Protein AF-X1PJ25-F1 (afdb_monomer)

Secondary structure (DSSP, 8-state):
-HHHHHHHHHHHHHHT-HHHHHHHHHHHHHHHHHHHHHHHHHHHHHHHHHHHHHTT-HHHHHHHHHHHHHHHHHHHHHHHHHHHH-HHHHTT-

Sequence (93 aa):
MTLYNIVDTIFIGHYVGSLGIAGLTIVFPIQLLSIGIGDLTGMGGASVVSRLIGAGNIPRAERAIGNAITATVVLSVILMAVGLANPDFWLRL

Mean predicted aligned error: 4.43 Å

Solvent-accessible surface area (backbone atoms only — not comparable to full-atom values): 5041 Å² total; per-residue (Å²): 107,71,67,57,55,52,52,50,50,53,52,35,42,71,78,59,26,72,65,41,51,51,50,52,62,69,46,42,65,61,51,48,53,56,47,50,53,51,47,50,33,51,56,51,32,48,53,54,29,51,55,26,48,75,68,70,36,52,77,59,21,55,52,42,51,52,50,27,52,52,50,41,54,52,52,50,52,50,50,51,52,59,51,67,74,46,49,72,62,67,76,69,110

Radius of gyration: 18.05 Å; Cα contacts (8 Å, |Δi|>4): 42; chains: 1; bounding box: 41×24×47 Å

Structure (mmCIF, N/CA/C/O backbone):
data_AF-X1PJ25-F1
#
_entry.id   AF-X1PJ25-F1
#
loop_
_atom_site.group_PDB
_atom_site.id
_atom_site.type_symbol
_atom_site.label_atom_id
_atom_site.label_alt_id
_atom_site.label_comp_id
_atom_site.label_asym_id
_atom_site.label_entity_id
_atom_site.label_seq_id
_atom_site.pdbx_PDB_ins_code
_atom_site.Cartn_x
_atom_site.Cartn_y
_atom_site.Cartn_z
_atom_site.occupancy
_atom_site.B_iso_or_equiv
_atom_site.auth_seq_id
_atom_site.auth_comp_id
_atom_site.auth_asym_id
_atom_site.auth_atom_id
_atom_site.pdbx_PDB_model_num
ATOM 1 N N . MET A 1 1 ? 5.442 9.734 -0.411 1.00 69.50 1 MET A N 1
ATOM 2 C CA . MET A 1 1 ? 5.258 9.644 -1.876 1.00 69.50 1 MET A CA 1
ATOM 3 C C . MET A 1 1 ? 6.197 10.562 -2.637 1.00 69.50 1 MET A C 1
ATOM 5 O O . MET A 1 1 ? 7.015 10.058 -3.385 1.00 69.50 1 MET A O 1
ATOM 9 N N . THR A 1 2 ? 6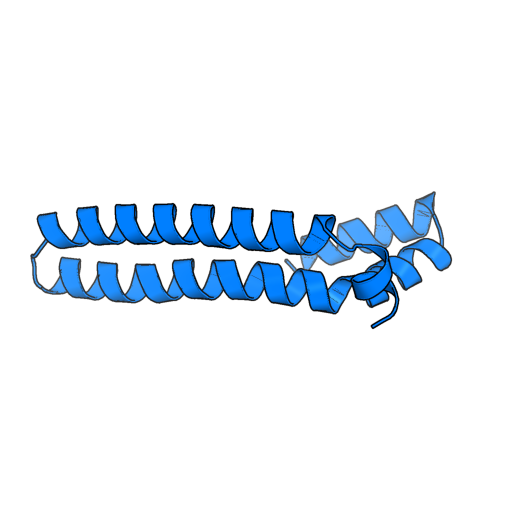.158 11.879 -2.419 1.00 81.06 2 THR A N 1
ATOM 10 C CA . THR A 1 2 ? 6.999 12.838 -3.165 1.00 81.06 2 THR A CA 1
ATOM 11 C C . THR A 1 2 ? 8.497 12.546 -3.079 1.00 81.06 2 THR A C 1
ATOM 13 O O . THR A 1 2 ? 9.148 12.462 -4.112 1.00 81.06 2 THR A O 1
ATOM 16 N N . LEU A 1 3 ? 9.036 12.302 -1.880 1.00 90.94 3 LEU A N 1
ATOM 17 C CA . LEU A 1 3 ? 10.452 11.945 -1.730 1.00 90.94 3 LEU A CA 1
ATOM 18 C C . LEU A 1 3 ? 10.795 10.607 -2.405 1.00 90.94 3 LEU A C 1
ATOM 20 O O . LEU A 1 3 ? 11.833 10.501 -3.043 1.00 90.94 3 LEU A O 1
ATOM 24 N N . TYR A 1 4 ? 9.908 9.614 -2.297 1.00 87.44 4 TYR A N 1
ATOM 25 C CA . TYR A 1 4 ? 10.104 8.290 -2.896 1.00 87.44 4 TYR A CA 1
ATOM 26 C C . TYR A 1 4 ? 10.209 8.391 -4.423 1.00 87.44 4 TYR A C 1
ATOM 28 O O . TYR A 1 4 ? 11.184 7.933 -5.001 1.00 87.44 4 TYR A O 1
ATOM 36 N N . ASN A 1 5 ? 9.286 9.122 -5.054 1.00 88.69 5 ASN A N 1
ATOM 37 C CA . ASN A 1 5 ? 9.297 9.335 -6.501 1.00 88.69 5 ASN A CA 1
ATOM 38 C C . ASN A 1 5 ? 10.530 10.125 -6.974 1.00 88.69 5 ASN A C 1
ATOM 40 O O . ASN A 1 5 ? 11.041 9.865 -8.062 1.00 88.69 5 ASN A O 1
ATOM 44 N N . ILE A 1 6 ? 11.022 11.082 -6.174 1.00 91.44 6 ILE A N 1
ATOM 45 C CA . ILE A 1 6 ? 12.259 11.818 -6.483 1.00 91.44 6 ILE A CA 1
ATOM 46 C C . ILE A 1 6 ? 13.457 10.870 -6.457 1.00 91.44 6 ILE A C 1
ATOM 48 O O . ILE A 1 6 ? 14.247 10.865 -7.398 1.00 91.44 6 ILE A O 1
ATOM 52 N N . VAL A 1 7 ? 13.580 10.061 -5.403 1.00 94.12 7 VAL A N 1
ATOM 53 C CA . VAL A 1 7 ? 14.664 9.084 -5.277 1.00 94.12 7 VAL A CA 1
ATOM 54 C C . VAL A 1 7 ? 14.602 8.075 -6.426 1.00 94.12 7 VAL A C 1
ATOM 56 O O . VAL A 1 7 ? 15.600 7.913 -7.122 1.00 94.12 7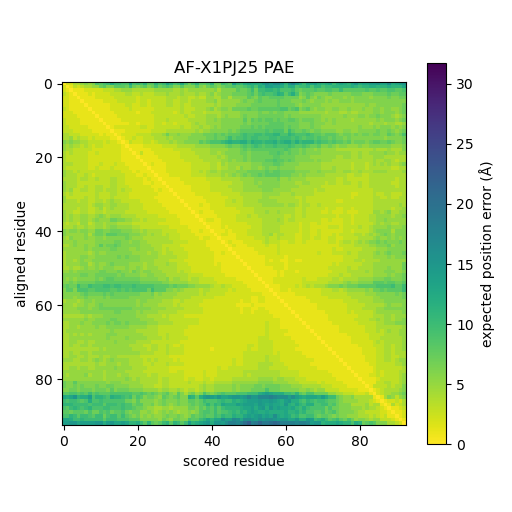 VAL A O 1
ATOM 59 N N . ASP A 1 8 ? 13.437 7.493 -6.713 1.00 90.50 8 ASP A N 1
ATOM 60 C CA . ASP A 1 8 ? 13.255 6.556 -7.829 1.00 90.50 8 ASP A CA 1
ATOM 61 C C . ASP A 1 8 ? 13.662 7.173 -9.168 1.00 90.50 8 ASP A C 1
ATOM 63 O O . ASP A 1 8 ? 14.409 6.567 -9.932 1.00 90.50 8 ASP A O 1
ATOM 67 N N . THR A 1 9 ? 13.239 8.410 -9.438 1.00 90.75 9 THR A N 1
ATOM 68 C CA . THR A 1 9 ? 13.574 9.098 -10.691 1.00 90.75 9 THR A CA 1
ATOM 69 C C . THR A 1 9 ? 15.073 9.386 -10.797 1.00 90.75 9 THR A C 1
ATOM 71 O O . THR A 1 9 ? 15.637 9.253 -11.881 1.00 90.75 9 THR A O 1
ATOM 74 N N . ILE A 1 10 ? 15.744 9.739 -9.692 1.00 94.06 10 ILE A N 1
ATOM 75 C CA . ILE A 1 10 ? 17.203 9.938 -9.664 1.00 94.06 10 ILE A CA 1
ATOM 76 C C . ILE A 1 10 ? 17.927 8.625 -9.971 1.00 94.06 10 ILE A C 1
ATOM 78 O O . ILE A 1 10 ? 18.803 8.599 -10.833 1.00 94.06 10 ILE A O 1
ATOM 82 N N . PHE A 1 11 ? 17.559 7.532 -9.299 1.00 95.31 11 PHE A N 1
ATOM 83 C CA . PHE A 1 11 ? 18.195 6.231 -9.508 1.00 95.31 11 PHE A CA 1
ATOM 84 C C . PHE A 1 11 ? 17.933 5.704 -10.923 1.00 95.31 11 PHE A C 1
ATOM 86 O O . PHE A 1 11 ? 18.869 5.346 -11.634 1.00 95.31 11 PHE A O 1
ATOM 93 N N . ILE A 1 12 ? 16.684 5.714 -11.380 1.00 93.94 12 ILE A N 1
ATOM 94 C CA . ILE A 1 12 ? 16.318 5.231 -12.716 1.00 93.94 12 ILE A CA 1
ATOM 95 C C . ILE A 1 12 ? 16.941 6.116 -13.799 1.00 93.94 12 ILE A C 1
ATOM 97 O O . ILE A 1 12 ? 17.484 5.603 -14.776 1.00 93.94 12 ILE A O 1
ATOM 101 N N . GLY A 1 13 ? 16.955 7.434 -13.604 1.00 94.06 13 GLY A N 1
ATOM 102 C CA . GLY A 1 13 ? 17.639 8.364 -14.496 1.00 94.06 13 GLY A CA 1
ATOM 103 C C . GLY A 1 13 ? 19.149 8.128 -14.568 1.00 94.06 13 GLY A C 1
ATOM 104 O O . GLY A 1 13 ? 19.726 8.259 -15.643 1.00 94.06 13 GLY A O 1
ATOM 105 N N . HIS A 1 14 ? 19.784 7.735 -13.461 1.00 94.81 14 HIS A N 1
ATOM 106 C CA . HIS A 1 14 ? 21.219 7.458 -13.420 1.00 94.81 14 HIS A CA 1
ATOM 107 C C . HIS A 1 14 ? 21.594 6.101 -14.041 1.00 94.81 14 HIS A C 1
ATOM 109 O O . HIS A 1 14 ? 22.576 6.024 -14.773 1.00 94.81 14 HIS A O 1
ATOM 115 N N . TYR A 1 15 ? 20.824 5.039 -13.771 1.00 94.44 15 TYR A N 1
ATOM 116 C CA . TYR A 1 15 ? 21.169 3.666 -14.178 1.00 94.44 15 TYR A CA 1
ATOM 117 C C . TYR A 1 15 ? 20.522 3.204 -15.492 1.00 94.44 15 TYR A C 1
ATOM 119 O O . TYR A 1 15 ? 21.076 2.342 -16.169 1.00 94.44 15 TYR A O 1
ATOM 127 N N . VAL A 1 16 ? 19.359 3.749 -15.861 1.00 94.44 16 VAL A N 1
ATOM 128 C CA . VAL A 1 16 ? 18.604 3.370 -17.074 1.00 94.44 16 VAL A CA 1
ATOM 129 C C . VAL A 1 16 ? 18.538 4.526 -18.078 1.00 94.44 16 VAL A C 1
ATOM 131 O O . VAL A 1 16 ? 18.468 4.303 -19.286 1.00 94.44 16 VAL A O 1
ATOM 134 N N . GLY A 1 17 ? 18.580 5.771 -17.601 1.00 93.00 17 GLY A N 1
ATOM 135 C CA . GLY A 1 17 ? 18.514 6.962 -18.444 1.00 93.00 17 GLY A CA 1
ATOM 136 C C . GLY A 1 17 ? 17.087 7.342 -18.844 1.00 93.00 17 GLY A C 1
ATOM 137 O O . GLY A 1 17 ? 16.104 6.965 -18.200 1.00 93.00 17 GLY A O 1
ATOM 138 N N . SER A 1 18 ? 16.961 8.111 -19.928 1.00 92.56 18 SER A N 1
ATOM 139 C CA . SER A 1 18 ? 15.686 8.694 -20.374 1.00 92.56 18 SER A CA 1
ATOM 140 C C . SER A 1 18 ? 14.606 7.655 -20.691 1.00 92.56 18 SER A C 1
ATOM 142 O O . SER A 1 18 ? 13.430 7.913 -20.443 1.00 92.56 18 SER A O 1
ATOM 144 N N . LEU A 1 19 ? 14.990 6.469 -21.176 1.00 93.12 19 LEU A N 1
ATOM 145 C CA . LEU A 1 19 ? 14.057 5.377 -21.469 1.00 93.12 19 LEU A CA 1
ATOM 146 C C . LEU A 1 19 ? 13.371 4.853 -20.195 1.00 93.12 19 LEU A C 1
ATOM 148 O O . LEU A 1 19 ? 12.173 4.582 -20.201 1.00 93.12 19 LEU A O 1
ATOM 152 N N . GLY A 1 20 ? 14.114 4.759 -19.088 1.00 90.69 20 GLY A N 1
ATOM 153 C CA . GLY A 1 20 ? 13.567 4.335 -17.799 1.00 90.69 20 GLY A CA 1
ATOM 154 C C . GLY A 1 20 ? 12.592 5.361 -17.226 1.00 90.69 20 GLY A C 1
ATOM 155 O O . GLY A 1 20 ? 11.519 4.999 -16.749 1.00 90.69 20 GLY A O 1
ATOM 156 N N . ILE A 1 21 ? 12.925 6.650 -17.350 1.0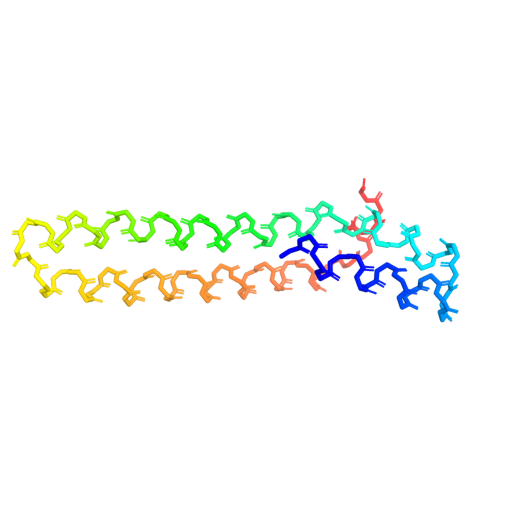0 92.56 21 ILE A N 1
ATOM 157 C CA . ILE A 1 21 ? 12.032 7.741 -16.935 1.00 92.56 21 ILE A CA 1
ATOM 158 C C . ILE A 1 21 ? 10.747 7.741 -17.778 1.00 92.56 21 ILE A C 1
ATOM 160 O O . ILE A 1 21 ? 9.660 7.892 -17.225 1.00 92.56 21 ILE A O 1
ATOM 164 N N . ALA A 1 22 ? 10.840 7.506 -19.091 1.00 90.94 22 ALA A N 1
ATOM 165 C CA . ALA A 1 22 ? 9.661 7.374 -19.948 1.00 90.94 22 ALA A CA 1
ATOM 166 C C . ALA A 1 22 ? 8.757 6.206 -19.506 1.00 90.94 22 ALA A C 1
ATOM 168 O O . ALA A 1 22 ? 7.538 6.360 -19.443 1.00 90.94 22 ALA A O 1
ATOM 169 N N . GLY A 1 23 ? 9.349 5.070 -19.121 1.00 89.81 23 GLY A N 1
ATOM 170 C CA . GLY A 1 23 ? 8.618 3.935 -18.551 1.00 89.81 23 GLY A CA 1
ATOM 171 C C . GLY A 1 23 ? 7.868 4.281 -17.259 1.00 89.81 23 GLY A C 1
ATOM 172 O O . GLY A 1 23 ? 6.710 3.895 -17.108 1.00 89.81 23 GLY A O 1
ATOM 173 N N . LEU A 1 24 ? 8.476 5.066 -16.360 1.00 90.31 24 LEU A N 1
ATOM 174 C CA . LEU A 1 24 ? 7.805 5.543 -15.141 1.00 90.31 24 LEU A CA 1
ATOM 175 C C . LEU A 1 24 ? 6.545 6.351 -15.462 1.00 90.31 24 LEU A C 1
ATOM 177 O O . LEU A 1 24 ? 5.517 6.167 -14.814 1.00 90.31 24 LEU A O 1
ATOM 181 N N . THR A 1 25 ? 6.604 7.226 -16.470 1.00 88.25 25 THR A N 1
ATOM 182 C CA . THR A 1 25 ? 5.449 8.033 -16.883 1.00 88.25 25 THR A CA 1
ATOM 183 C C . THR A 1 25 ? 4.313 7.170 -17.433 1.00 88.25 25 THR A C 1
ATOM 185 O O . THR A 1 25 ? 3.158 7.432 -17.109 1.00 88.25 25 THR A O 1
ATOM 188 N N . ILE A 1 26 ? 4.626 6.124 -18.207 1.00 89.56 26 ILE A N 1
ATOM 189 C CA . ILE A 1 26 ? 3.624 5.195 -18.760 1.00 89.56 26 ILE A CA 1
ATOM 190 C C . ILE A 1 26 ? 2.928 4.405 -17.643 1.00 89.56 26 ILE A C 1
ATOM 192 O O . ILE A 1 26 ? 1.715 4.235 -17.667 1.00 89.56 26 ILE A O 1
ATOM 196 N N . VAL A 1 27 ? 3.673 3.949 -16.633 1.00 87.88 27 VAL A N 1
ATOM 197 C CA . VAL A 1 27 ? 3.118 3.138 -15.531 1.00 87.88 27 VAL A CA 1
ATOM 198 C C . VAL A 1 27 ? 2.390 3.991 -14.480 1.00 87.88 27 VAL A C 1
ATOM 200 O O . VAL A 1 27 ? 1.583 3.475 -13.703 1.00 87.88 27 VAL A O 1
ATOM 203 N N . PHE A 1 28 ? 2.613 5.305 -14.460 1.00 88.44 28 PHE A N 1
ATOM 204 C CA . PHE A 1 28 ? 2.073 6.208 -13.442 1.00 88.44 28 PHE A CA 1
ATOM 205 C C . PHE A 1 28 ? 0.544 6.116 -13.226 1.00 88.44 28 PHE A C 1
ATOM 207 O O . PHE A 1 28 ? 0.123 6.061 -12.068 1.00 88.44 28 PHE A O 1
ATOM 214 N N . PRO A 1 29 ? -0.319 6.020 -14.261 1.00 87.62 29 PRO A N 1
ATOM 215 C CA . PRO A 1 29 ? -1.764 5.855 -14.066 1.00 87.62 29 PRO A CA 1
ATOM 216 C C . PRO A 1 29 ? -2.132 4.557 -13.331 1.00 87.62 29 PRO A C 1
ATOM 218 O O . PRO A 1 29 ? -3.018 4.550 -12.477 1.00 87.62 29 PRO A O 1
ATOM 221 N N . ILE A 1 30 ? -1.417 3.464 -13.608 1.00 87.38 30 ILE A N 1
ATOM 222 C CA . ILE A 1 30 ? -1.608 2.166 -12.941 1.00 87.38 30 ILE A CA 1
ATOM 223 C C . ILE A 1 30 ? -1.176 2.263 -11.470 1.00 87.38 30 ILE A C 1
ATOM 225 O O . ILE A 1 30 ? -1.840 1.736 -10.570 1.00 87.38 30 ILE A O 1
ATOM 229 N N . GLN A 1 31 ? -0.094 2.997 -11.203 1.00 88.25 31 GLN A N 1
ATOM 230 C CA . GLN A 1 31 ? 0.341 3.288 -9.841 1.00 88.25 31 GLN A CA 1
ATOM 231 C C . GLN A 1 31 ? -0.708 4.114 -9.078 1.00 88.25 31 GLN A C 1
ATOM 233 O O . GLN A 1 31 ? -1.017 3.792 -7.931 1.00 88.25 31 GLN A O 1
ATOM 238 N N . LEU A 1 32 ? -1.316 5.123 -9.715 1.00 90.38 32 LEU A N 1
ATOM 239 C CA . LEU A 1 32 ? -2.395 5.922 -9.122 1.00 90.38 32 LEU A CA 1
ATOM 240 C C . LEU A 1 32 ? -3.634 5.088 -8.789 1.00 90.38 32 LEU A C 1
ATOM 242 O O . LEU A 1 32 ? -4.211 5.275 -7.722 1.00 90.38 32 LEU A O 1
ATOM 246 N N . LEU A 1 33 ? -4.024 4.143 -9.650 1.00 88.62 33 LEU A N 1
ATOM 247 C CA . LEU A 1 33 ? -5.120 3.212 -9.353 1.00 88.62 33 LEU A CA 1
ATOM 248 C C . LEU A 1 33 ? -4.823 2.361 -8.114 1.00 88.62 33 LEU A C 1
ATOM 250 O O . LEU A 1 33 ? -5.687 2.182 -7.255 1.00 88.62 33 LEU A O 1
ATOM 254 N N . SER A 1 34 ? -3.583 1.882 -8.003 1.00 89.00 34 SER A N 1
ATOM 255 C CA . SER A 1 34 ? -3.133 1.086 -6.858 1.00 89.00 34 SER A CA 1
ATOM 256 C C . SER A 1 34 ? -3.190 1.892 -5.556 1.00 89.00 34 SER A C 1
ATOM 258 O O . SER A 1 34 ? -3.686 1.405 -4.541 1.00 89.00 34 SER A O 1
ATOM 260 N N . ILE A 1 35 ? -2.742 3.151 -5.599 1.00 91.06 35 ILE A N 1
ATOM 261 C CA . ILE A 1 35 ? -2.829 4.087 -4.470 1.00 91.06 35 ILE A CA 1
ATOM 262 C C . ILE A 1 35 ? -4.294 4.366 -4.118 1.00 91.06 35 ILE A C 1
ATOM 264 O O . ILE A 1 35 ? -4.666 4.267 -2.954 1.00 91.06 35 ILE A O 1
ATOM 268 N N . GLY A 1 36 ? -5.139 4.638 -5.115 1.00 92.94 36 GLY A N 1
ATOM 269 C CA . GLY A 1 36 ? -6.551 4.961 -4.915 1.00 92.94 36 GLY A CA 1
ATOM 270 C C . GLY A 1 36 ? -7.332 3.862 -4.192 1.00 92.94 36 GLY A C 1
ATOM 271 O O . GLY A 1 36 ? -8.181 4.161 -3.357 1.00 92.94 36 GLY A O 1
ATOM 272 N N . ILE A 1 37 ? -7.021 2.589 -4.452 1.00 90.31 37 ILE A N 1
ATOM 273 C CA . ILE A 1 37 ? -7.625 1.461 -3.728 1.00 90.31 37 ILE A CA 1
ATOM 274 C C . ILE A 1 37 ? -7.197 1.455 -2.256 1.00 90.31 37 ILE A C 1
ATOM 276 O O . ILE A 1 37 ? -8.047 1.295 -1.378 1.00 90.31 37 ILE A O 1
ATOM 280 N N . GLY A 1 38 ? -5.904 1.656 -1.984 1.00 90.62 38 GLY A N 1
ATOM 281 C CA . GLY A 1 38 ? -5.388 1.744 -0.616 1.00 90.62 38 GLY A CA 1
ATOM 282 C C . GLY A 1 38 ? -5.967 2.935 0.151 1.00 90.62 38 GLY A C 1
ATOM 283 O O . GLY A 1 38 ? -6.335 2.806 1.317 1.00 90.62 38 GLY A O 1
ATOM 284 N N . ASP A 1 39 ? -6.124 4.072 -0.519 1.00 93.38 39 ASP A N 1
ATOM 285 C CA . ASP A 1 39 ? -6.745 5.273 0.033 1.00 93.38 39 ASP A CA 1
ATOM 286 C C . ASP A 1 39 ? -8.235 5.059 0.323 1.00 93.38 39 ASP A C 1
ATOM 288 O O . ASP A 1 39 ? -8.726 5.450 1.384 1.00 93.38 39 ASP A O 1
ATOM 292 N N . LEU A 1 40 ? -8.956 4.385 -0.578 1.00 93.19 40 LEU A N 1
ATOM 293 C CA . LEU A 1 40 ? -10.374 4.070 -0.417 1.00 93.19 40 LEU A CA 1
ATOM 294 C C . LEU A 1 40 ? -10.625 3.218 0.830 1.00 93.19 40 LEU A C 1
ATOM 296 O O . LEU A 1 40 ? -11.501 3.546 1.635 1.00 93.19 40 LEU A O 1
ATOM 300 N N . THR A 1 41 ? -9.860 2.144 1.025 1.00 93.94 41 THR A N 1
ATOM 301 C CA . THR A 1 41 ? -10.035 1.272 2.192 1.00 93.94 41 THR A CA 1
ATOM 302 C C . THR A 1 41 ? -9.425 1.867 3.457 1.00 93.94 41 THR A C 1
ATOM 304 O O . THR A 1 41 ? -10.024 1.754 4.527 1.00 93.94 41 THR A O 1
ATOM 307 N N . GLY A 1 42 ? -8.277 2.538 3.351 1.00 93.25 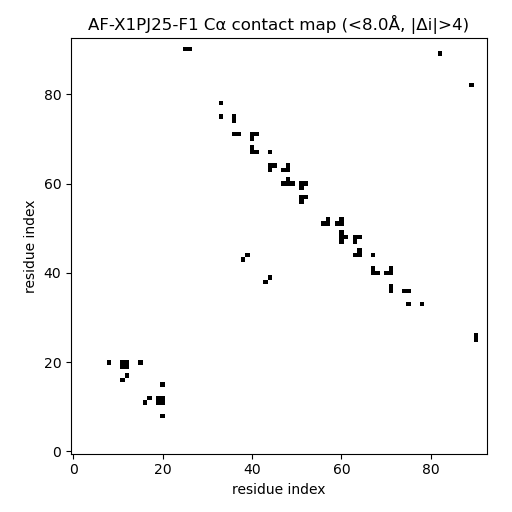42 GLY A N 1
ATOM 308 C CA . GLY A 1 42 ? -7.577 3.174 4.463 1.00 93.25 42 GLY A CA 1
ATOM 309 C C . GLY A 1 42 ? -8.347 4.362 5.032 1.00 93.25 42 GLY A C 1
ATOM 310 O O . GLY A 1 42 ? -8.750 4.333 6.195 1.00 93.25 42 GLY A O 1
ATOM 311 N N . MET A 1 43 ? -8.608 5.392 4.221 1.00 94.75 43 MET A N 1
ATOM 312 C CA . MET A 1 43 ? -9.336 6.584 4.672 1.00 94.75 43 MET A CA 1
ATOM 313 C C . MET A 1 43 ? -10.814 6.283 4.937 1.00 94.75 43 MET A C 1
ATOM 315 O O . MET A 1 43 ? -11.362 6.719 5.954 1.00 94.75 43 MET A O 1
ATOM 319 N N . GLY A 1 44 ? -11.460 5.494 4.071 1.00 94.12 44 GLY A N 1
ATOM 320 C CA . GLY A 1 44 ? -12.848 5.072 4.269 1.00 94.12 44 GLY A CA 1
ATOM 321 C C . GLY A 1 44 ? -13.020 4.230 5.536 1.00 94.12 44 GLY A C 1
ATOM 322 O O . GLY A 1 44 ? -13.907 4.497 6.351 1.00 94.12 44 GLY A O 1
ATOM 323 N N . GLY A 1 45 ? -12.127 3.261 5.754 1.00 94.88 45 GLY A N 1
ATOM 324 C CA . GLY A 1 45 ? -12.101 2.433 6.958 1.00 94.88 45 GLY A CA 1
ATOM 325 C C . GLY A 1 45 ? -11.838 3.254 8.218 1.00 94.88 45 GLY A C 1
ATOM 326 O O . GLY A 1 45 ? -12.590 3.142 9.187 1.00 94.88 45 GLY A O 1
ATOM 327 N N . ALA A 1 46 ? -10.844 4.145 8.190 1.00 95.12 46 ALA A N 1
ATOM 328 C CA . ALA A 1 46 ? -10.527 5.028 9.311 1.00 95.12 46 ALA A CA 1
ATOM 329 C C . ALA A 1 46 ? -11.715 5.921 9.709 1.00 95.12 46 ALA A C 1
ATOM 331 O O . ALA A 1 46 ? -11.982 6.088 10.900 1.00 95.12 46 ALA A O 1
ATOM 332 N N . SER A 1 47 ? -12.478 6.436 8.738 1.00 96.56 47 SER A N 1
ATOM 333 C CA . SER A 1 47 ? -13.695 7.219 8.998 1.00 96.56 47 SER A CA 1
ATOM 334 C C . SER A 1 47 ? -14.758 6.412 9.757 1.00 96.56 47 SER A C 1
ATOM 336 O O . SER A 1 47 ? -15.320 6.877 10.756 1.00 96.56 47 SER A O 1
ATOM 338 N N . VAL A 1 48 ? -15.011 5.169 9.333 1.00 96.50 48 VAL A N 1
ATOM 339 C CA . VAL A 1 48 ? -15.970 4.275 10.002 1.00 96.50 48 VAL A CA 1
ATOM 340 C C . VAL A 1 48 ? -15.502 3.927 11.415 1.00 96.50 48 VAL A C 1
ATOM 342 O O . VAL A 1 48 ? -16.294 4.004 12.355 1.00 96.50 48 VAL A O 1
ATOM 345 N N . VAL A 1 49 ? -14.222 3.591 11.578 1.00 97.19 49 VAL A N 1
ATOM 346 C CA . VAL A 1 49 ? -13.620 3.265 12.877 1.00 97.19 49 VAL A CA 1
ATOM 347 C C . VAL A 1 49 ? -13.700 4.460 13.827 1.00 97.19 49 VAL A C 1
ATOM 349 O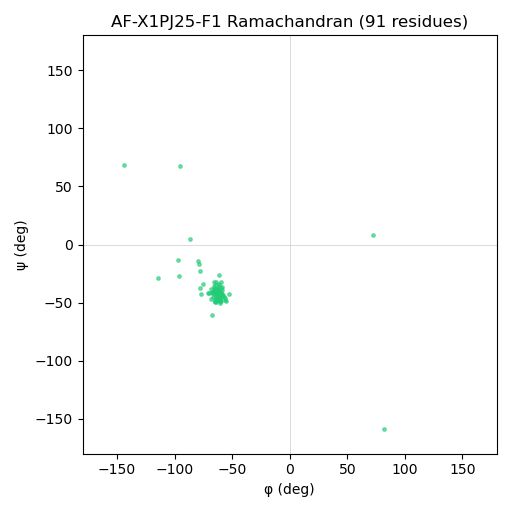 O . VAL A 1 49 ? -14.161 4.302 14.955 1.00 97.19 49 VAL A O 1
ATOM 352 N N . SER A 1 50 ? -13.352 5.664 13.363 1.00 97.50 50 SER A N 1
ATOM 353 C CA . SER A 1 50 ? -13.424 6.900 14.153 1.00 97.50 50 SER A CA 1
ATOM 354 C C . SER A 1 50 ? -14.839 7.160 14.680 1.00 97.50 50 SER A C 1
ATOM 356 O O . SER A 1 50 ? -15.023 7.406 15.873 1.00 97.50 50 SER A O 1
ATOM 358 N N . ARG A 1 51 ? -15.862 7.001 13.828 1.00 97.88 51 ARG A N 1
ATOM 359 C CA . ARG A 1 51 ? -17.269 7.135 14.236 1.00 97.88 51 ARG A CA 1
ATOM 360 C C . ARG A 1 51 ? -17.701 6.090 15.266 1.00 97.88 51 ARG A C 1
ATOM 362 O O . ARG A 1 51 ? -18.472 6.413 16.165 1.00 97.88 51 ARG A O 1
ATOM 369 N N . LEU A 1 52 ? -17.238 4.846 15.140 1.00 97.88 52 LEU A N 1
ATOM 370 C CA . LEU A 1 52 ? -17.588 3.765 16.069 1.00 97.88 52 LEU A CA 1
ATOM 371 C C . LEU A 1 52 ? -16.929 3.949 17.437 1.00 97.88 52 LEU A C 1
ATOM 373 O O . LEU A 1 52 ? -17.598 3.770 18.454 1.00 97.88 52 LEU A O 1
ATOM 377 N N . ILE A 1 53 ? -15.660 4.363 17.459 1.00 97.50 53 ILE A N 1
ATOM 378 C CA . ILE A 1 53 ? -14.947 4.709 18.694 1.00 97.50 53 ILE A CA 1
ATOM 379 C C . ILE A 1 53 ? -15.617 5.912 19.366 1.00 97.50 53 ILE A C 1
ATOM 381 O O . ILE A 1 53 ? -15.914 5.850 20.556 1.00 97.50 53 ILE A O 1
ATOM 385 N N . GLY A 1 54 ? -15.933 6.969 18.607 1.00 97.56 54 GLY A N 1
ATOM 386 C CA . GLY A 1 54 ? -16.628 8.153 19.124 1.00 97.56 54 GLY A CA 1
ATOM 387 C C . GLY A 1 54 ? -18.024 7.858 19.690 1.00 97.56 54 GLY A C 1
ATOM 388 O O . GLY A 1 54 ? -18.480 8.554 20.590 1.00 97.56 54 GLY A O 1
ATOM 389 N N . ALA A 1 55 ? -18.682 6.795 19.218 1.00 97.25 55 ALA A N 1
ATOM 390 C CA . ALA A 1 55 ? -19.952 6.302 19.753 1.00 97.25 55 ALA A CA 1
ATOM 391 C C . ALA A 1 55 ? -19.793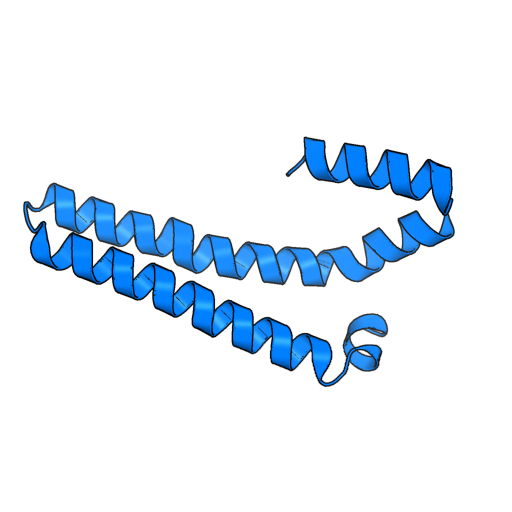 5.315 20.935 1.00 97.25 55 ALA A C 1
ATOM 393 O O . ALA A 1 55 ? -20.780 4.718 21.364 1.00 97.25 55 ALA A O 1
ATOM 394 N N . GLY A 1 56 ? -18.569 5.080 21.427 1.00 97.25 56 GLY A N 1
ATOM 395 C CA . GLY A 1 56 ? -18.268 4.122 22.499 1.00 97.25 56 GLY A CA 1
ATOM 396 C C . GLY A 1 56 ? -18.370 2.647 22.090 1.00 97.25 56 GLY A C 1
ATOM 397 O O . GLY A 1 56 ? -18.291 1.759 22.937 1.00 97.25 56 GLY A O 1
ATOM 398 N N . ASN A 1 57 ? -18.542 2.346 20.799 1.00 97.62 57 ASN A N 1
ATOM 399 C CA . ASN A 1 57 ? -18.773 0.990 20.302 1.00 97.62 57 ASN A CA 1
ATOM 400 C C . ASN A 1 57 ? -17.473 0.321 19.832 1.00 97.62 57 ASN A C 1
ATOM 402 O O . ASN A 1 57 ? -17.276 0.043 18.645 1.00 97.62 57 ASN A O 1
ATOM 406 N N . ILE A 1 58 ? -16.589 0.047 20.792 1.00 96.69 58 ILE A N 1
ATOM 407 C CA . ILE A 1 58 ? -15.277 -0.569 20.553 1.00 96.69 58 ILE A CA 1
ATOM 408 C C . ILE A 1 58 ? -15.373 -1.940 19.855 1.00 96.69 58 ILE A C 1
ATOM 410 O O . ILE A 1 58 ? -14.669 -2.129 18.863 1.00 96.69 58 ILE A O 1
ATOM 414 N N . PRO A 1 59 ? -16.289 -2.862 20.228 1.00 97.56 59 PRO A N 1
ATOM 415 C CA . PRO A 1 59 ? -16.363 -4.169 19.570 1.00 97.56 59 PRO A CA 1
ATOM 416 C C . PRO A 1 59 ? -16.690 -4.082 18.074 1.00 97.56 59 PRO A C 1
ATOM 418 O O . PRO A 1 59 ? -16.218 -4.888 17.271 1.00 97.56 59 PRO A O 1
ATOM 421 N N . ARG A 1 60 ? -17.512 -3.105 17.660 1.00 96.94 60 ARG A N 1
ATOM 422 C CA . ARG A 1 60 ? -17.764 -2.869 16.231 1.00 96.94 60 ARG A CA 1
ATOM 423 C C . ARG A 1 60 ? -16.589 -2.176 15.552 1.00 96.94 60 ARG A C 1
ATOM 425 O O . ARG A 1 60 ? -16.355 -2.459 14.380 1.00 96.94 60 ARG A O 1
ATOM 432 N N . ALA A 1 61 ? -15.868 -1.298 16.250 1.00 97.31 61 ALA A N 1
ATOM 433 C CA . ALA A 1 61 ? -14.677 -0.646 15.714 1.00 97.31 61 ALA A CA 1
ATOM 434 C C . ALA A 1 61 ? -13.588 -1.672 15.357 1.00 97.31 61 ALA A C 1
ATOM 436 O O . ALA A 1 61 ? -13.061 -1.632 14.249 1.00 97.31 61 ALA A O 1
ATOM 437 N N . GLU A 1 62 ? -13.329 -2.652 16.227 1.00 96.81 62 GLU A N 1
ATOM 438 C CA . GLU A 1 62 ? -12.370 -3.738 15.965 1.00 96.81 62 GLU A CA 1
ATOM 439 C C . GLU A 1 62 ? -12.762 -4.576 14.742 1.00 96.81 62 GLU A C 1
ATOM 441 O O . GLU A 1 62 ? -11.938 -4.837 13.863 1.00 96.81 62 GLU A O 1
AT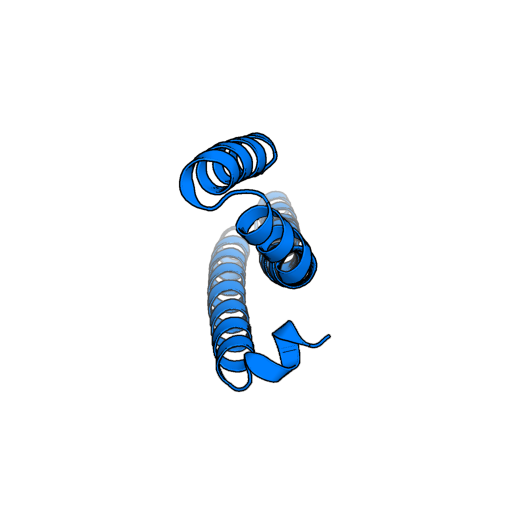OM 446 N N . ARG A 1 63 ? -14.048 -4.934 14.624 1.00 97.31 63 ARG A N 1
ATOM 447 C CA . ARG A 1 63 ? -14.565 -5.634 13.436 1.00 97.31 63 ARG A CA 1
ATOM 448 C C . ARG A 1 63 ? -14.420 -4.797 12.167 1.00 97.31 63 ARG A C 1
ATOM 450 O O . ARG A 1 63 ? -14.101 -5.344 11.116 1.00 97.31 63 ARG A O 1
ATOM 457 N N . ALA A 1 64 ? -14.644 -3.486 12.247 1.00 96.25 64 ALA A N 1
ATOM 458 C CA . ALA A 1 64 ? -14.487 -2.586 11.109 1.00 96.25 64 ALA A CA 1
ATOM 459 C C . ALA A 1 64 ? -13.024 -2.494 10.645 1.00 96.25 64 ALA A C 1
ATOM 461 O O . ALA A 1 64 ? -12.785 -2.520 9.441 1.00 96.25 64 ALA A O 1
ATOM 462 N N . ILE A 1 65 ? -12.058 -2.464 11.573 1.00 95.88 65 ILE A N 1
ATOM 463 C CA . ILE A 1 65 ? -10.623 -2.532 11.248 1.00 95.88 65 ILE A CA 1
ATOM 464 C C . ILE A 1 65 ? -10.307 -3.841 10.522 1.00 95.88 65 ILE A C 1
ATOM 466 O O . ILE A 1 65 ? -9.716 -3.814 9.444 1.00 95.88 65 ILE A O 1
ATOM 470 N N . GLY A 1 66 ? -10.742 -4.978 11.078 1.00 95.94 66 GLY A N 1
ATOM 471 C CA . GLY A 1 66 ? -10.539 -6.291 10.460 1.00 95.94 66 GLY A CA 1
ATOM 472 C C . GLY A 1 66 ? -11.098 -6.342 9.037 1.00 95.94 66 GLY A C 1
ATOM 473 O O . GLY A 1 66 ? -10.380 -6.683 8.101 1.00 95.94 66 GLY A O 1
ATOM 474 N N . ASN A 1 67 ? -12.342 -5.892 8.855 1.00 95.69 67 ASN A N 1
ATOM 475 C CA . ASN A 1 67 ? 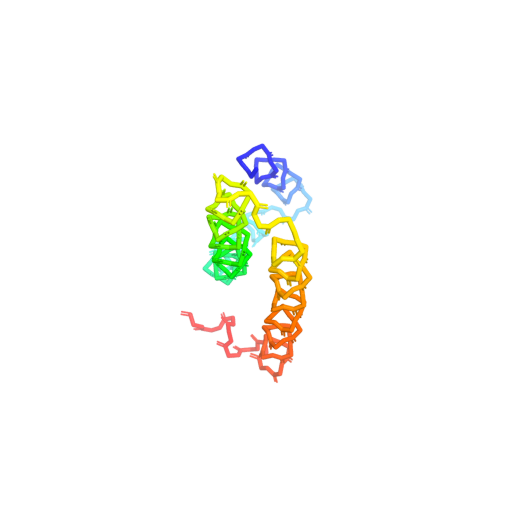-12.982 -5.827 7.544 1.00 95.69 67 ASN A CA 1
ATOM 476 C C . ASN A 1 67 ? -12.239 -4.906 6.568 1.00 95.69 67 ASN A C 1
ATOM 478 O O . ASN A 1 67 ? -12.101 -5.260 5.401 1.00 95.69 67 ASN A O 1
ATOM 482 N N . ALA A 1 68 ? -11.752 -3.746 7.019 1.00 94.56 68 ALA A N 1
ATOM 483 C CA . ALA A 1 68 ? -11.004 -2.819 6.172 1.00 94.56 68 ALA A CA 1
ATOM 484 C C . ALA A 1 68 ? -9.677 -3.434 5.694 1.00 94.56 68 ALA A C 1
ATOM 486 O O . ALA A 1 68 ? -9.342 -3.338 4.512 1.00 94.56 68 ALA A O 1
ATOM 487 N N . ILE A 1 69 ? -8.954 -4.129 6.579 1.00 95.12 69 ILE A N 1
ATOM 488 C CA . ILE A 1 69 ? -7.715 -4.837 6.227 1.00 95.12 69 ILE A CA 1
ATOM 489 C C . ILE A 1 69 ? -8.015 -5.972 5.245 1.00 95.12 69 ILE A C 1
ATOM 491 O O . ILE A 1 69 ? -7.379 -6.053 4.195 1.00 95.12 69 ILE A O 1
ATOM 495 N N . THR A 1 70 ? -9.012 -6.816 5.531 1.00 96.00 70 THR A N 1
ATOM 496 C CA . THR A 1 70 ? -9.408 -7.907 4.629 1.00 96.00 70 THR A CA 1
ATOM 497 C C . THR A 1 70 ? -9.833 -7.378 3.261 1.00 96.00 70 THR A C 1
ATOM 499 O O . THR A 1 70 ? -9.378 -7.899 2.247 1.00 96.00 70 THR A O 1
ATOM 502 N N . ALA A 1 71 ? -10.638 -6.313 3.210 1.00 95.25 71 ALA A N 1
ATOM 503 C CA . ALA A 1 71 ? -11.037 -5.675 1.959 1.00 95.25 71 ALA A CA 1
ATOM 504 C C . ALA A 1 71 ? -9.824 -5.153 1.179 1.00 95.25 71 ALA A C 1
ATOM 506 O O . ALA A 1 71 ? -9.738 -5.368 -0.025 1.00 95.25 71 ALA A O 1
ATOM 507 N N . THR A 1 72 ? -8.858 -4.535 1.866 1.00 94.69 72 THR A N 1
ATOM 508 C CA . THR A 1 72 ? -7.614 -4.056 1.244 1.00 94.69 72 THR A CA 1
ATOM 509 C C . THR A 1 72 ? -6.836 -5.208 0.619 1.00 94.69 72 THR A C 1
ATOM 511 O O . THR A 1 72 ? -6.457 -5.130 -0.543 1.00 94.69 72 THR A O 1
ATOM 514 N N . VAL A 1 73 ? -6.632 -6.304 1.355 1.00 95.12 73 VAL A N 1
ATOM 515 C CA . VAL A 1 73 ? -5.906 -7.478 0.848 1.00 95.12 73 VAL A CA 1
ATOM 516 C C . VAL A 1 73 ? -6.624 -8.089 -0.354 1.00 95.12 73 VAL A C 1
ATOM 518 O O . VAL A 1 73 ? -5.988 -8.359 -1.369 1.00 95.12 73 VAL A O 1
ATOM 521 N N . VAL A 1 74 ? -7.945 -8.267 -0.275 1.00 96.50 74 VAL A N 1
ATOM 522 C CA . VAL A 1 74 ? -8.743 -8.839 -1.368 1.00 96.50 74 VAL A CA 1
ATOM 523 C C . VAL A 1 74 ? -8.669 -7.963 -2.619 1.00 96.50 74 VAL A C 1
ATOM 525 O O . VAL A 1 74 ? -8.390 -8.478 -3.700 1.00 96.50 74 VAL A O 1
ATOM 528 N N . LEU A 1 75 ? -8.860 -6.648 -2.487 1.00 94.88 75 LEU A N 1
ATOM 529 C CA . LEU A 1 75 ? -8.791 -5.724 -3.621 1.00 94.88 75 LEU A CA 1
ATOM 530 C C . LEU A 1 75 ? -7.386 -5.671 -4.229 1.00 94.88 75 LEU A C 1
ATOM 532 O O . LEU A 1 75 ? -7.261 -5.692 -5.451 1.00 94.88 75 LEU A O 1
ATOM 536 N N . SER A 1 76 ? -6.336 -5.681 -3.405 1.00 92.94 76 SER A N 1
ATOM 537 C CA . SER A 1 76 ? -4.948 -5.729 -3.876 1.00 92.94 76 SER A CA 1
ATOM 538 C C . SER A 1 76 ? -4.634 -7.020 -4.634 1.00 92.94 76 SER A C 1
ATOM 540 O O . SER A 1 76 ? -3.992 -6.973 -5.680 1.00 92.94 76 SER A O 1
ATOM 542 N N . VAL A 1 77 ? -5.114 -8.173 -4.157 1.00 94.69 77 VAL A N 1
ATOM 543 C CA . VAL A 1 77 ? -4.942 -9.458 -4.856 1.00 94.69 77 VAL A CA 1
ATOM 544 C C . VAL A 1 77 ? -5.689 -9.463 -6.189 1.00 94.69 77 VAL A C 1
ATOM 546 O O . VAL A 1 77 ? -5.136 -9.919 -7.187 1.00 94.69 77 VAL A O 1
ATOM 549 N N . ILE A 1 78 ? -6.912 -8.925 -6.234 1.00 93.88 78 ILE A N 1
ATOM 550 C CA . ILE A 1 78 ? -7.677 -8.789 -7.481 1.00 93.88 78 ILE A CA 1
ATOM 551 C C . ILE A 1 78 ? -6.930 -7.885 -8.462 1.00 93.88 78 ILE A C 1
ATOM 553 O O . ILE A 1 78 ? -6.752 -8.263 -9.618 1.00 93.88 78 ILE A O 1
ATOM 557 N N . LEU A 1 79 ? -6.450 -6.725 -8.007 1.00 90.69 79 LEU A N 1
ATOM 558 C CA . LEU A 1 79 ? -5.706 -5.790 -8.846 1.00 90.69 79 LEU A CA 1
ATOM 559 C C . LEU A 1 79 ? -4.428 -6.429 -9.397 1.00 90.69 79 LEU A C 1
ATOM 561 O O . LEU A 1 79 ? -4.153 -6.318 -10.589 1.00 90.69 79 LEU A O 1
ATOM 565 N N . MET A 1 80 ? -3.683 -7.147 -8.555 1.00 90.75 80 MET A N 1
ATOM 566 C CA . MET A 1 80 ? -2.493 -7.889 -8.965 1.00 90.75 80 MET A CA 1
ATOM 567 C C . MET A 1 80 ? -2.833 -8.955 -10.014 1.00 90.75 80 MET A C 1
ATOM 569 O O . MET A 1 80 ? -2.170 -9.029 -11.045 1.00 90.75 80 MET A O 1
ATOM 573 N N . ALA A 1 81 ? -3.877 -9.755 -9.787 1.00 93.06 81 ALA A N 1
ATOM 574 C CA . ALA A 1 81 ? -4.301 -10.787 -10.728 1.00 93.06 81 ALA A CA 1
ATOM 575 C C . ALA A 1 81 ? -4.720 -10.190 -12.082 1.00 93.06 81 ALA A C 1
ATOM 577 O O . ALA A 1 81 ? -4.314 -10.692 -13.127 1.00 93.06 81 ALA A O 1
ATOM 578 N N . VAL A 1 82 ? -5.479 -9.092 -12.073 1.00 89.69 82 VAL A N 1
ATOM 579 C CA . VAL A 1 82 ? -5.924 -8.385 -13.286 1.00 89.69 82 VAL A CA 1
ATOM 580 C C . VAL A 1 82 ? -4.751 -7.736 -14.027 1.00 89.69 82 VAL A C 1
ATOM 582 O O . VAL A 1 82 ? -4.679 -7.819 -15.255 1.00 89.69 82 VAL A O 1
ATOM 585 N N . GLY A 1 83 ? -3.819 -7.121 -13.297 1.00 87.50 83 GLY A N 1
ATOM 586 C CA . GLY A 1 83 ? -2.617 -6.515 -13.867 1.00 87.50 83 GLY A CA 1
ATOM 587 C C . GLY A 1 83 ? -1.708 -7.548 -14.534 1.00 87.50 83 GLY A C 1
ATOM 588 O O . GLY A 1 83 ? -1.236 -7.329 -15.648 1.00 87.50 83 GLY A O 1
ATOM 589 N N . LEU A 1 84 ? -1.517 -8.705 -13.894 1.00 87.94 84 LEU A N 1
ATOM 590 C CA . LEU A 1 84 ? -0.674 -9.785 -14.414 1.00 87.94 84 LEU A CA 1
ATOM 591 C C . LEU A 1 84 ? -1.341 -10.621 -15.511 1.00 87.94 84 LEU A C 1
ATOM 593 O O . LEU A 1 84 ? -0.632 -11.243 -16.295 1.00 87.94 84 LEU A O 1
ATOM 597 N N . ALA A 1 85 ? -2.674 -10.648 -15.590 1.00 88.56 85 ALA A N 1
ATOM 598 C CA . ALA A 1 85 ? -3.376 -11.437 -16.599 1.00 88.56 85 ALA A CA 1
ATOM 599 C C . ALA A 1 85 ? -3.119 -10.940 -18.033 1.00 88.56 85 ALA A C 1
ATOM 601 O O . ALA A 1 85 ? -3.044 -11.760 -18.942 1.00 88.56 85 ALA A O 1
ATOM 602 N N . ASN A 1 86 ? -2.992 -9.620 -18.246 1.00 85.12 86 ASN A N 1
ATOM 603 C CA . ASN A 1 86 ? -2.735 -9.033 -19.572 1.00 85.12 86 ASN A CA 1
ATOM 604 C C . ASN A 1 86 ? -1.812 -7.796 -19.510 1.00 85.12 86 ASN A C 1
ATOM 606 O O . ASN A 1 86 ? -2.263 -6.685 -19.801 1.00 85.12 86 ASN A O 1
ATOM 610 N N . PRO A 1 87 ? -0.519 -7.949 -19.170 1.00 79.56 87 PRO A N 1
ATOM 611 C CA . PRO A 1 87 ? 0.401 -6.819 -19.016 1.00 79.56 87 PRO A CA 1
ATOM 612 C C . PRO A 1 87 ? 0.547 -5.997 -20.304 1.00 79.56 87 PRO A C 1
ATOM 614 O O . PRO A 1 87 ? 0.586 -4.771 -20.259 1.00 79.56 87 PRO A O 1
ATOM 617 N N . ASP A 1 88 ? 0.548 -6.664 -21.463 1.00 82.00 88 ASP A N 1
ATOM 618 C CA . ASP A 1 88 ? 0.672 -6.017 -22.773 1.00 82.00 88 ASP A CA 1
ATOM 619 C C . ASP A 1 88 ? -0.497 -5.085 -23.101 1.00 82.00 88 ASP A C 1
ATOM 621 O O . ASP A 1 88 ? -0.311 -4.087 -23.790 1.00 82.00 88 ASP A O 1
ATOM 625 N N . PHE A 1 89 ? -1.705 -5.399 -22.624 1.00 83.31 89 PHE A N 1
ATOM 626 C CA . PHE A 1 89 ? -2.865 -4.527 -22.802 1.00 83.31 89 PHE A CA 1
ATOM 627 C C . PHE A 1 89 ? -2.697 -3.246 -21.984 1.00 83.31 89 PHE A C 1
ATOM 629 O O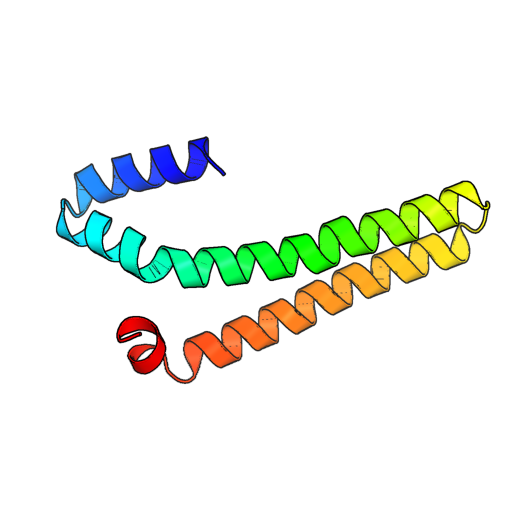 . PHE A 1 89 ? -2.862 -2.150 -22.513 1.00 83.31 89 PHE A O 1
ATOM 636 N N . TRP A 1 90 ? -2.306 -3.392 -20.716 1.00 79.38 90 TRP A N 1
ATOM 637 C CA . TRP A 1 90 ? -2.120 -2.273 -19.793 1.00 79.38 90 TRP A CA 1
ATOM 638 C C . TRP A 1 90 ? -0.975 -1.341 -20.201 1.00 79.38 90 TRP A C 1
ATOM 640 O O . TRP A 1 90 ? -1.071 -0.144 -19.972 1.00 79.38 90 TRP A O 1
ATOM 650 N N . LEU A 1 91 ? 0.081 -1.869 -20.827 1.00 76.44 91 LEU A N 1
ATOM 651 C CA . LEU A 1 91 ? 1.218 -1.077 -21.317 1.00 76.44 91 LEU A CA 1
ATOM 652 C C . LEU A 1 91 ? 0.953 -0.362 -22.653 1.00 76.44 91 LEU A C 1
ATOM 654 O O . LEU A 1 91 ? 1.747 0.487 -23.053 1.00 76.44 91 LEU A O 1
ATOM 658 N N . ARG A 1 92 ? -0.115 -0.731 -23.370 1.00 78.81 92 ARG A N 1
ATOM 659 C CA . ARG A 1 92 ? -0.507 -0.118 -24.653 1.00 78.81 92 ARG A CA 1
ATOM 660 C C . ARG A 1 92 ? -1.581 0.961 -24.513 1.00 78.81 92 ARG A C 1
ATOM 662 O O . ARG A 1 92 ? -1.843 1.645 -25.502 1.00 78.81 92 ARG A O 1
ATOM 669 N N . LEU A 1 93 ? -2.226 1.040 -23.349 1.00 68.44 93 LEU A N 1
ATOM 670 C CA . LEU A 1 93 ? -3.269 2.011 -23.024 1.00 68.44 93 LEU A CA 1
ATOM 671 C C . LEU A 1 93 ? -2.653 3.366 -22.660 1.00 68.44 93 LEU A C 1
ATOM 673 O O . LEU A 1 93 ? -3.192 4.384 -23.147 1.00 68.44 93 LEU A O 1
#

pLDDT: mean 91.65, std 5.76, range [68.44, 97.88]

InterPro domains:
  IPR002528 Multi antimicrobial extrusion protein [PF01554] (1-93)
  IPR051327 Multi Antimicrobial Extrusion Protein MepA [PTHR43823] (2-92)

Organism: NCBI:txid412755

Foldseek 3Di:
DVVVVVVVCVVCCVPVNPVSVVVCVLCVVLVVVLVVLCCCLVVVLVVVLVVCVVVVNNVVSVVSVVVSVVSNVVVNVVSVCVCVVCVVVSSVD